Protein AF-A0A5R9PBM9-F1 (afdb_monomer_lite)

Radius of gyration: 15.04 Å; chains: 1; bounding box: 34×38×35 Å

Sequence (89 aa):
MEELRQAIGLVNQARQAHLEACAIAWAALKRADQSLADEILSRWSGEDVAAQWLCRAKGDDPSPADLVLAGRSDSVRDMILRAKHGFSG

Organism: NCBI:txid215690

Structure (mmCIF, N/CA/C/O backbone):
data_AF-A0A5R9PBM9-F1
#
_entry.id   AF-A0A5R9PBM9-F1
#
loop_
_atom_site.group_PDB
_atom_site.id
_atom_site.type_symbol
_atom_site.label_atom_id
_atom_site.label_alt_id
_atom_site.label_comp_id
_atom_site.label_asym_id
_atom_site.label_entity_id
_atom_site.label_seq_id
_atom_site.pdbx_PDB_ins_code
_atom_site.Cartn_x
_atom_site.Cartn_y
_atom_site.Cartn_z
_atom_site.occupancy
_atom_site.B_iso_or_equiv
_atom_site.auth_seq_id
_atom_site.auth_comp_id
_atom_site.auth_asym_id
_atom_site.auth_atom_id
_atom_site.pdbx_PDB_model_num
ATOM 1 N N . MET A 1 1 ? 22.025 17.065 19.912 1.00 83.62 1 MET A N 1
ATOM 2 C CA . MET A 1 1 ? 20.556 17.167 20.096 1.00 83.62 1 MET A CA 1
ATOM 3 C C . MET A 1 1 ? 19.869 17.855 18.923 1.00 83.62 1 MET A C 1
ATOM 5 O O . MET A 1 1 ? 18.834 17.361 18.496 1.00 83.62 1 MET A O 1
ATOM 9 N N . GLU A 1 2 ? 20.424 18.943 18.379 1.00 91.81 2 GLU A N 1
ATOM 10 C CA . GLU A 1 2 ? 19.828 19.648 17.230 1.00 91.81 2 GLU A CA 1
ATOM 11 C C . GLU A 1 2 ? 19.792 18.808 15.943 1.00 91.81 2 GLU A C 1
ATOM 13 O O . GLU A 1 2 ? 18.736 18.669 15.334 1.00 91.81 2 GLU A O 1
ATOM 18 N N . GLU A 1 3 ? 20.902 18.149 15.604 1.00 94.38 3 GLU A N 1
ATOM 19 C CA . GLU A 1 3 ? 21.006 17.245 14.448 1.00 94.38 3 GLU A CA 1
ATOM 20 C C . GLU A 1 3 ? 19.971 16.106 14.492 1.00 94.38 3 GLU A C 1
ATOM 22 O O . GLU A 1 3 ? 19.246 15.876 13.529 1.00 94.38 3 GLU A O 1
ATOM 27 N N . LEU A 1 4 ? 19.812 15.452 15.651 1.00 95.62 4 LEU A N 1
ATOM 28 C CA . LEU A 1 4 ? 18.804 14.402 15.843 1.00 95.62 4 LEU A CA 1
ATOM 29 C C . LEU A 1 4 ? 17.376 14.934 15.642 1.00 95.62 4 LEU A C 1
ATOM 31 O O . LEU A 1 4 ? 16.537 14.256 15.054 1.00 95.62 4 LEU A O 1
ATOM 35 N N . ARG A 1 5 ? 17.087 16.155 16.107 1.00 96.44 5 ARG A N 1
ATOM 36 C CA . ARG A 1 5 ? 15.769 16.779 15.936 1.00 96.44 5 ARG A CA 1
ATOM 37 C C . ARG A 1 5 ? 15.470 17.057 14.464 1.00 96.44 5 ARG A C 1
ATOM 39 O O . ARG A 1 5 ? 14.354 16.798 14.019 1.00 96.44 5 ARG A O 1
ATOM 46 N N . GLN A 1 6 ? 16.456 17.558 13.721 1.00 95.88 6 GLN A N 1
ATOM 47 C CA . GLN A 1 6 ? 16.336 17.778 12.279 1.00 95.88 6 GLN A CA 1
ATOM 48 C C . GLN A 1 6 ? 16.131 16.454 11.536 1.00 95.88 6 GLN A C 1
ATOM 50 O O . GLN A 1 6 ? 15.203 16.346 10.736 1.00 95.88 6 GLN A O 1
ATOM 55 N N . ALA A 1 7 ? 16.914 15.423 11.868 1.00 96.38 7 ALA A N 1
ATOM 56 C CA . ALA A 1 7 ? 16.778 14.093 11.280 1.00 96.38 7 ALA A CA 1
ATOM 57 C C . ALA A 1 7 ? 15.380 13.492 11.515 1.00 96.38 7 ALA A C 1
ATOM 59 O O . ALA A 1 7 ? 14.743 13.028 10.572 1.00 96.38 7 ALA A O 1
ATOM 60 N N . ILE A 1 8 ? 14.850 13.568 12.742 1.00 96.81 8 ILE A N 1
ATOM 61 C CA . ILE A 1 8 ? 13.480 13.119 13.053 1.00 96.81 8 ILE A CA 1
ATOM 62 C C . ILE A 1 8 ? 12.440 13.921 12.257 1.00 96.81 8 ILE A C 1
ATOM 64 O O . ILE A 1 8 ? 11.461 13.354 11.773 1.00 96.81 8 ILE A O 1
ATOM 68 N N . GLY A 1 9 ? 12.653 15.229 12.091 1.00 96.25 9 GLY A N 1
ATOM 69 C CA . GLY A 1 9 ? 11.798 16.078 11.261 1.00 96.25 9 GLY A CA 1
ATOM 70 C C . GLY A 1 9 ? 11.723 15.592 9.812 1.00 96.25 9 GLY A C 1
ATOM 71 O O . GLY A 1 9 ? 10.624 15.431 9.282 1.00 96.25 9 GLY A O 1
ATOM 72 N N . LEU A 1 10 ? 12.873 15.292 9.204 1.00 96.81 10 LEU A N 1
ATOM 73 C CA . LEU A 1 10 ? 12.951 14.759 7.840 1.00 96.81 10 LEU A CA 1
ATOM 74 C C . LEU A 1 10 ? 12.289 13.381 7.719 1.00 96.81 10 LEU A C 1
ATOM 76 O O . LEU A 1 10 ? 11.535 13.148 6.777 1.00 96.81 10 LEU A O 1
ATOM 80 N N . VAL A 1 11 ? 12.503 12.491 8.694 1.00 95.88 11 VAL A N 1
ATOM 81 C CA . VAL A 1 11 ? 11.856 11.167 8.727 1.00 95.88 11 VAL A CA 1
ATOM 82 C C . VAL A 1 11 ? 10.334 11.297 8.787 1.00 95.88 11 VAL A C 1
ATOM 84 O O . VAL A 1 11 ? 9.631 10.607 8.052 1.00 95.88 11 VAL A O 1
ATOM 87 N N . ASN A 1 12 ? 9.809 12.198 9.619 1.00 95.75 12 ASN A N 1
ATOM 88 C CA . ASN A 1 12 ? 8.366 12.414 9.722 1.00 95.75 12 ASN A CA 1
ATOM 89 C C . ASN A 1 12 ? 7.773 12.988 8.429 1.00 95.75 12 ASN A C 1
ATOM 91 O O . ASN A 1 12 ? 6.706 12.546 8.012 1.00 95.75 12 ASN A O 1
ATOM 95 N N . GLN A 1 13 ? 8.469 13.920 7.773 1.00 95.62 13 GLN A N 1
ATOM 96 C CA . GLN A 1 13 ? 8.041 14.459 6.478 1.00 95.62 13 GLN A CA 1
ATOM 97 C C . GLN A 1 13 ? 8.029 13.378 5.394 1.00 95.62 13 GLN A C 1
ATOM 99 O O . GLN A 1 13 ? 7.031 13.227 4.692 1.00 95.62 13 GLN A O 1
ATOM 104 N N . ALA A 1 14 ? 9.095 12.580 5.297 1.00 94.44 14 ALA A N 1
ATOM 105 C CA . ALA A 1 14 ? 9.172 11.476 4.344 1.00 94.44 14 ALA A CA 1
ATOM 106 C C . ALA A 1 14 ? 8.073 10.433 4.596 1.00 94.44 14 ALA A C 1
ATOM 108 O O . ALA A 1 14 ? 7.426 9.967 3.659 1.00 94.44 14 ALA A O 1
ATOM 109 N N . ARG A 1 15 ? 7.809 10.107 5.868 1.00 92.94 15 ARG A N 1
ATOM 110 C CA . ARG A 1 15 ? 6.720 9.204 6.252 1.00 92.94 15 ARG A CA 1
ATOM 111 C C . ARG A 1 15 ? 5.358 9.757 5.841 1.00 92.94 15 ARG A C 1
ATOM 113 O O . ARG A 1 15 ? 4.553 9.005 5.305 1.00 92.94 15 ARG A O 1
ATOM 120 N N . GLN A 1 16 ? 5.102 11.041 6.076 1.00 94.62 16 GLN A N 1
ATOM 121 C CA . GLN A 1 16 ? 3.836 11.672 5.710 1.00 94.62 16 GLN A CA 1
ATOM 122 C C . GLN A 1 16 ? 3.624 11.661 4.190 1.00 94.62 16 GLN A C 1
ATOM 124 O O . GLN A 1 16 ? 2.579 11.214 3.725 1.00 94.62 16 GLN A O 1
ATOM 129 N N . ALA A 1 17 ? 4.645 12.048 3.420 1.00 94.06 17 ALA A N 1
ATOM 130 C CA . ALA A 1 17 ? 4.594 12.005 1.960 1.00 94.06 17 ALA A CA 1
ATOM 131 C C . ALA A 1 17 ? 4.359 10.578 1.430 1.00 94.06 17 ALA A C 1
ATOM 133 O O . ALA A 1 17 ? 3.604 10.380 0.479 1.00 94.06 17 ALA A O 1
ATOM 134 N N . HIS A 1 18 ? 4.962 9.567 2.065 1.00 91.94 18 HIS A N 1
ATOM 135 C CA . HIS A 1 18 ? 4.723 8.166 1.719 1.00 91.94 18 HIS A CA 1
ATOM 136 C C . HIS A 1 18 ? 3.271 7.738 1.983 1.00 91.94 18 HIS A C 1
ATOM 138 O O . HIS A 1 18 ? 2.655 7.119 1.119 1.00 91.94 18 HIS A O 1
ATOM 144 N N . LEU A 1 19 ? 2.697 8.098 3.138 1.00 93.19 19 LEU A N 1
ATOM 145 C CA . LEU A 1 19 ? 1.294 7.799 3.454 1.00 93.19 19 LEU A CA 1
ATOM 146 C C . LEU A 1 19 ? 0.331 8.437 2.443 1.00 93.19 19 LEU A C 1
ATOM 148 O O . LEU A 1 19 ? -0.604 7.782 1.984 1.00 93.19 19 LEU A O 1
ATOM 152 N N . GLU A 1 20 ? 0.590 9.684 2.053 1.00 95.38 20 GLU A N 1
ATOM 153 C CA . GLU A 1 20 ? -0.196 10.390 1.037 1.00 95.38 20 GLU A CA 1
ATOM 154 C C . GLU A 1 20 ? -0.106 9.707 -0.331 1.00 95.38 20 GLU A C 1
ATOM 156 O O . GLU A 1 20 ? -1.132 9.470 -0.972 1.00 95.38 20 GLU A O 1
ATOM 161 N N . ALA A 1 21 ? 1.099 9.310 -0.754 1.00 93.62 21 ALA A N 1
ATOM 162 C CA . ALA A 1 21 ? 1.291 8.557 -1.991 1.00 93.62 21 ALA A CA 1
ATOM 163 C C . ALA A 1 21 ? 0.501 7.237 -1.983 1.00 93.62 21 ALA A C 1
ATOM 165 O O . ALA A 1 21 ? -0.122 6.876 -2.983 1.00 93.62 21 ALA A O 1
ATOM 166 N N . CYS A 1 22 ? 0.454 6.549 -0.842 1.00 94.69 22 CYS A N 1
ATOM 167 C CA . CYS A 1 22 ? -0.307 5.314 -0.697 1.00 94.69 22 CYS A CA 1
ATOM 168 C C . CYS A 1 22 ? -1.813 5.519 -0.744 1.00 94.69 22 CYS A C 1
ATOM 170 O O . CYS A 1 22 ? -2.511 4.735 -1.386 1.00 94.69 22 CYS A O 1
ATOM 172 N N . ALA A 1 23 ? -2.325 6.587 -0.134 1.00 95.44 23 ALA A N 1
ATOM 173 C CA . ALA A 1 23 ? -3.734 6.943 -0.249 1.00 95.44 23 ALA A CA 1
ATOM 174 C C . ALA A 1 23 ? -4.126 7.242 -1.710 1.00 95.44 23 ALA A C 1
ATOM 176 O O . ALA A 1 23 ? -5.191 6.822 -2.171 1.00 95.44 23 ALA A O 1
ATOM 177 N N . ILE A 1 24 ? -3.248 7.908 -2.471 1.00 95.69 24 ILE A N 1
ATOM 178 C CA . ILE A 1 24 ? -3.452 8.165 -3.905 1.00 95.69 24 ILE A CA 1
ATOM 179 C C . ILE A 1 24 ? -3.457 6.852 -4.699 1.00 95.69 24 ILE A C 1
ATOM 181 O O . ILE A 1 24 ? -4.370 6.628 -5.498 1.00 95.69 24 ILE A O 1
ATOM 185 N N . ALA A 1 25 ? -2.484 5.966 -4.460 1.00 94.69 25 ALA A N 1
ATOM 186 C CA . ALA A 1 25 ? -2.416 4.655 -5.107 1.00 94.69 25 ALA A CA 1
ATOM 187 C C . ALA A 1 25 ? -3.662 3.807 -4.805 1.00 94.69 25 ALA A C 1
ATOM 189 O O . ALA A 1 25 ? -4.235 3.197 -5.707 1.00 94.69 25 ALA A O 1
ATOM 190 N N . TRP A 1 26 ? -4.140 3.837 -3.560 1.00 96.19 26 TRP A N 1
ATOM 191 C CA . TRP A 1 26 ? -5.371 3.174 -3.143 1.00 96.19 26 TRP A CA 1
ATOM 192 C C . TRP A 1 26 ? -6.603 3.698 -3.888 1.00 96.19 26 TRP A C 1
ATOM 194 O O . TRP A 1 26 ? -7.408 2.925 -4.409 1.00 96.19 26 TRP A O 1
ATOM 204 N N . ALA A 1 27 ? -6.747 5.021 -3.986 1.00 96.12 27 ALA A N 1
ATOM 205 C CA . ALA A 1 27 ? -7.849 5.633 -4.720 1.00 96.12 27 ALA A CA 1
ATOM 206 C C . ALA A 1 27 ? -7.813 5.285 -6.218 1.00 96.12 27 ALA A C 1
ATOM 208 O O . ALA A 1 27 ? -8.866 5.071 -6.822 1.00 96.12 27 ALA A O 1
ATOM 209 N N . ALA A 1 28 ? -6.619 5.210 -6.814 1.00 94.81 28 ALA A N 1
ATOM 210 C CA . ALA A 1 28 ? -6.441 4.771 -8.194 1.00 94.81 28 ALA A CA 1
ATOM 211 C C . ALA A 1 28 ? -6.822 3.294 -8.371 1.00 94.81 28 ALA A C 1
ATOM 213 O O . ALA A 1 28 ? -7.562 2.975 -9.302 1.00 94.81 28 ALA A O 1
ATOM 214 N N . LEU A 1 29 ? -6.403 2.419 -7.448 1.00 94.88 29 LEU A N 1
ATOM 215 C CA . LEU A 1 29 ? -6.772 1.005 -7.462 1.00 94.88 29 LEU A CA 1
ATOM 216 C C . LEU A 1 29 ? -8.289 0.823 -7.410 1.00 94.88 29 LEU A C 1
ATOM 218 O O . LEU A 1 29 ? -8.828 0.142 -8.272 1.00 94.88 29 LEU A O 1
ATOM 222 N N . LYS A 1 30 ? -8.991 1.478 -6.475 1.00 95.88 30 LYS A N 1
ATOM 223 C CA . LYS A 1 30 ? -10.461 1.384 -6.374 1.00 95.88 30 LYS A CA 1
ATOM 224 C C . LYS A 1 30 ? -11.169 1.719 -7.691 1.00 95.88 30 LYS A C 1
ATOM 226 O O . LYS A 1 30 ? -12.160 1.091 -8.043 1.00 95.88 30 LYS A O 1
ATOM 231 N N . ARG A 1 31 ? -10.656 2.706 -8.433 1.00 94.56 31 ARG A N 1
ATOM 232 C CA . ARG A 1 31 ? -11.219 3.110 -9.733 1.00 94.56 31 ARG A CA 1
ATOM 233 C C . ARG A 1 31 ? -10.909 2.116 -10.850 1.00 94.56 31 ARG A C 1
ATOM 235 O O . ARG A 1 31 ? -11.718 1.986 -11.762 1.00 94.56 31 ARG A O 1
ATOM 242 N N . ALA A 1 32 ? -9.741 1.482 -10.808 1.00 92.75 32 ALA A N 1
ATOM 243 C CA . ALA A 1 32 ? -9.292 0.553 -11.839 1.00 92.75 32 ALA A CA 1
ATOM 244 C C . ALA A 1 32 ? -9.839 -0.870 -11.630 1.00 92.75 32 ALA A C 1
ATOM 246 O O . ALA A 1 32 ? -10.237 -1.518 -12.593 1.00 92.75 32 ALA A O 1
ATOM 247 N N . ASP A 1 33 ? -9.872 -1.341 -10.383 1.00 94.06 33 ASP A N 1
ATOM 248 C CA . ASP A 1 33 ? -10.288 -2.685 -9.985 1.00 94.06 33 ASP A CA 1
ATOM 249 C C . ASP A 1 33 ? -10.885 -2.657 -8.565 1.00 94.06 33 ASP A C 1
ATOM 251 O O . ASP A 1 33 ? -10.211 -2.884 -7.554 1.00 94.06 33 ASP A O 1
ATOM 255 N N . GLN A 1 34 ? -12.185 -2.358 -8.490 1.00 94.69 34 GLN A N 1
ATOM 256 C CA . GLN A 1 34 ? -12.926 -2.320 -7.227 1.00 94.69 34 GLN A CA 1
ATOM 257 C C . GLN A 1 34 ? -12.960 -3.694 -6.538 1.00 94.69 34 GLN A C 1
ATOM 259 O O . GLN A 1 34 ? -12.889 -3.753 -5.314 1.00 94.69 34 GLN A O 1
ATOM 264 N N . SER A 1 35 ? -13.006 -4.795 -7.300 1.00 94.44 35 SER A N 1
ATOM 265 C CA . SER A 1 35 ? -13.038 -6.150 -6.730 1.00 94.44 35 SER A CA 1
ATOM 266 C C . SER A 1 35 ? -11.762 -6.447 -5.952 1.00 94.44 35 SER A C 1
ATOM 268 O O . SER A 1 35 ? -11.828 -6.943 -4.829 1.00 94.44 35 SER A O 1
ATOM 270 N N . LEU A 1 36 ? -10.598 -6.127 -6.525 1.00 93.44 36 LEU A N 1
ATOM 271 C CA . LEU A 1 36 ? -9.325 -6.324 -5.838 1.00 93.44 36 LEU A CA 1
ATOM 272 C C . LEU A 1 36 ? -9.218 -5.432 -4.596 1.00 93.44 36 LEU A C 1
ATOM 274 O O . LEU A 1 36 ? -8.732 -5.878 -3.557 1.00 93.44 36 LEU A O 1
ATOM 278 N N . ALA A 1 37 ? -9.695 -4.189 -4.678 1.00 94.50 37 ALA A N 1
ATOM 279 C CA . ALA A 1 37 ? -9.728 -3.296 -3.525 1.00 94.50 37 ALA A CA 1
ATOM 280 C C . ALA A 1 37 ? -10.610 -3.852 -2.391 1.00 94.50 37 ALA A C 1
ATOM 282 O O . ALA A 1 37 ? -10.186 -3.867 -1.235 1.00 94.50 37 ALA A O 1
ATOM 283 N N . ASP A 1 38 ? -11.794 -4.377 -2.701 1.00 93.75 38 ASP A N 1
ATOM 284 C CA . ASP A 1 38 ? -12.674 -4.989 -1.701 1.00 93.75 38 ASP A CA 1
ATOM 285 C C . ASP A 1 38 ? -12.027 -6.226 -1.055 1.00 93.75 38 ASP A C 1
ATOM 287 O O . ASP A 1 38 ? -12.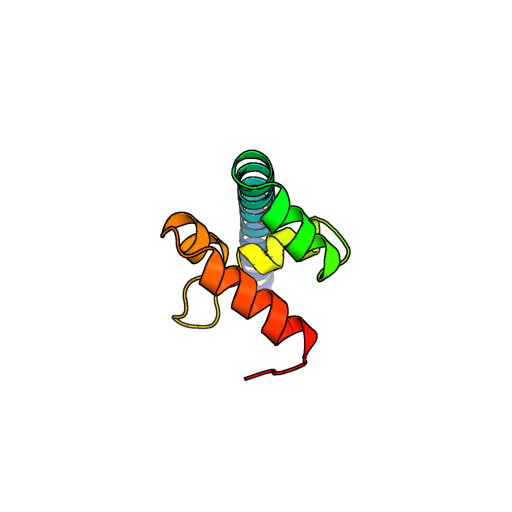108 -6.415 0.162 1.00 93.75 38 ASP A O 1
ATOM 291 N N . GLU A 1 39 ? -11.310 -7.039 -1.834 1.00 93.06 39 GLU A N 1
ATOM 292 C CA . GLU A 1 39 ? -10.560 -8.188 -1.315 1.00 93.06 39 GLU A CA 1
ATOM 293 C C . GLU A 1 39 ? -9.450 -7.766 -0.347 1.00 93.06 39 GLU A C 1
ATOM 295 O O . GLU A 1 39 ? -9.311 -8.358 0.729 1.00 93.06 39 GLU A O 1
ATOM 300 N N . ILE A 1 40 ? -8.698 -6.713 -0.673 1.00 92.38 40 ILE A N 1
ATOM 301 C CA . ILE A 1 40 ? -7.677 -6.156 0.223 1.00 92.38 40 ILE A CA 1
ATOM 302 C C . ILE A 1 40 ? -8.343 -5.606 1.494 1.00 92.38 40 ILE A C 1
ATOM 304 O O . ILE A 1 40 ? -7.924 -5.950 2.601 1.00 92.38 40 ILE A O 1
ATOM 308 N N . LEU A 1 41 ? -9.413 -4.815 1.377 1.00 92.31 41 LEU A N 1
ATOM 309 C CA . LEU A 1 41 ? -10.132 -4.269 2.537 1.00 92.31 41 LEU A CA 1
ATOM 310 C C . LEU A 1 41 ? -10.704 -5.352 3.448 1.00 92.31 41 LEU A C 1
ATOM 312 O O . LEU A 1 41 ? -10.702 -5.193 4.668 1.00 92.31 41 LEU A O 1
ATOM 316 N N . SER A 1 42 ? -11.152 -6.471 2.877 1.00 90.81 42 SER A N 1
ATOM 317 C CA . SER A 1 42 ? -11.641 -7.605 3.663 1.00 90.81 42 SER A CA 1
ATOM 318 C C . SER A 1 42 ? -10.559 -8.194 4.578 1.00 90.81 42 SER A C 1
ATOM 320 O O . SER A 1 42 ? -10.871 -8.790 5.611 1.00 90.81 42 SER A O 1
ATOM 322 N N . ARG A 1 43 ? -9.278 -8.023 4.215 1.00 87.06 43 ARG A N 1
ATOM 323 C CA . ARG A 1 43 ? -8.130 -8.557 4.953 1.00 87.06 43 ARG A CA 1
ATOM 324 C C . ARG A 1 43 ? -7.486 -7.544 5.892 1.00 87.06 43 ARG A C 1
ATOM 326 O O . ARG A 1 43 ? -7.046 -7.940 6.977 1.00 87.06 43 ARG A O 1
ATOM 333 N N . TRP A 1 44 ? -7.391 -6.284 5.485 1.00 85.25 44 TRP A N 1
ATOM 334 C CA . TRP A 1 44 ? -6.837 -5.197 6.286 1.00 85.25 44 TRP A CA 1
ATOM 335 C C . TRP A 1 44 ? -7.952 -4.207 6.598 1.00 85.25 44 TRP A C 1
ATOM 337 O O . TRP A 1 44 ? -8.317 -3.384 5.765 1.00 85.25 44 TRP A O 1
ATOM 347 N N . SER A 1 45 ? -8.506 -4.315 7.809 1.00 81.88 45 SER A N 1
ATOM 348 C CA . SER A 1 45 ? -9.606 -3.470 8.269 1.00 81.88 45 SER A CA 1
ATOM 349 C C . SER A 1 45 ? -9.184 -1.999 8.321 1.00 81.88 45 SER A C 1
ATOM 351 O O . SER A 1 45 ? -8.539 -1.566 9.275 1.00 81.88 45 SER A O 1
ATOM 353 N N . GLY A 1 46 ? -9.575 -1.240 7.299 1.00 89.50 46 GLY A N 1
ATOM 354 C CA . GLY A 1 46 ? -9.356 0.201 7.194 1.00 89.50 46 GLY A CA 1
ATOM 355 C C . GLY A 1 46 ? -8.561 0.584 5.950 1.00 89.50 46 GLY A C 1
ATOM 356 O O . GLY A 1 46 ? -7.523 -0.010 5.651 1.00 89.50 46 GLY A O 1
ATOM 357 N N . GLU A 1 47 ? -9.037 1.615 5.249 1.00 93.00 47 GLU A N 1
ATOM 358 C CA . GLU A 1 47 ? -8.426 2.079 3.998 1.00 93.00 47 GLU A CA 1
ATOM 359 C C . GLU A 1 47 ? -6.956 2.469 4.181 1.00 93.00 47 GLU A C 1
ATOM 361 O O . GLU A 1 47 ? -6.133 2.125 3.340 1.00 93.00 47 GLU A O 1
ATOM 366 N N . ASP A 1 48 ? -6.593 3.091 5.305 1.00 91.94 48 ASP A N 1
ATOM 367 C CA . ASP A 1 48 ? -5.208 3.493 5.576 1.00 91.94 48 ASP A CA 1
ATOM 368 C C . ASP A 1 48 ? -4.254 2.299 5.679 1.00 91.94 48 ASP A C 1
ATOM 370 O O . ASP A 1 48 ? -3.102 2.365 5.245 1.00 91.94 48 ASP A O 1
ATOM 374 N N . VAL A 1 49 ? -4.714 1.193 6.270 1.00 91.88 49 VAL A N 1
ATOM 375 C CA . VAL A 1 49 ? -3.904 -0.021 6.432 1.00 91.88 49 VAL A CA 1
ATOM 376 C C . VAL A 1 49 ? -3.803 -0.759 5.100 1.00 91.88 49 VAL A C 1
ATOM 378 O O . VAL A 1 49 ? -2.720 -1.219 4.738 1.00 91.88 49 VAL A O 1
ATOM 381 N N . ALA A 1 50 ? -4.904 -0.825 4.349 1.00 93.44 50 ALA A N 1
ATOM 382 C CA . ALA A 1 50 ? -4.939 -1.386 3.003 1.00 93.44 50 ALA A CA 1
ATOM 383 C C . ALA A 1 50 ? -4.018 -0.617 2.038 1.00 93.44 50 ALA A C 1
ATOM 385 O O . ALA A 1 50 ? -3.219 -1.228 1.329 1.00 93.44 50 ALA A O 1
ATOM 386 N N . ALA A 1 51 ? -4.061 0.717 2.070 1.00 95.31 51 ALA A N 1
ATOM 387 C CA . ALA A 1 51 ? -3.210 1.594 1.272 1.00 95.31 51 ALA A CA 1
ATOM 388 C C . ALA A 1 51 ? -1.723 1.403 1.600 1.00 95.31 51 ALA A C 1
ATOM 390 O O . ALA A 1 51 ? -0.894 1.245 0.705 1.00 95.31 51 ALA A O 1
ATOM 391 N N . GLN A 1 52 ? -1.373 1.362 2.888 1.00 93.50 52 GLN A N 1
ATOM 392 C CA . GLN A 1 52 ? 0.005 1.105 3.312 1.00 93.50 52 GLN A CA 1
ATOM 393 C C . GLN A 1 52 ? 0.485 -0.289 2.905 1.00 93.50 52 GLN A C 1
ATOM 395 O O . GLN A 1 52 ? 1.628 -0.438 2.479 1.00 93.50 52 GLN A O 1
ATOM 400 N N . TRP A 1 53 ? -0.367 -1.313 3.014 1.00 93.00 53 TRP A N 1
ATOM 401 C CA . TRP A 1 53 ? -0.031 -2.656 2.545 1.00 93.00 53 TRP A CA 1
ATOM 402 C C . TRP A 1 53 ? 0.201 -2.682 1.032 1.00 93.00 53 TRP A C 1
ATOM 404 O O . TRP A 1 53 ? 1.186 -3.269 0.589 1.00 93.00 53 TRP A O 1
ATOM 414 N N . LEU A 1 54 ? -0.644 -1.994 0.258 1.00 94.19 54 LEU A N 1
ATOM 415 C CA . LEU A 1 54 ? -0.528 -1.895 -1.196 1.00 94.19 54 LEU A CA 1
ATOM 416 C C . LEU A 1 54 ? 0.838 -1.327 -1.627 1.00 94.19 54 LEU A C 1
ATOM 418 O O . LEU A 1 54 ? 1.428 -1.807 -2.588 1.00 94.19 54 LEU A O 1
ATOM 422 N N . CYS A 1 55 ? 1.368 -0.349 -0.893 1.00 93.88 55 CYS A N 1
ATOM 423 C CA . CYS A 1 55 ? 2.686 0.242 -1.143 1.00 93.88 55 CYS A CA 1
ATOM 424 C C . CYS A 1 55 ? 3.872 -0.533 -0.570 1.00 93.88 55 CYS A C 1
ATOM 426 O O . CYS A 1 55 ? 5.025 -0.158 -0.795 1.00 93.88 55 CYS A O 1
ATOM 428 N N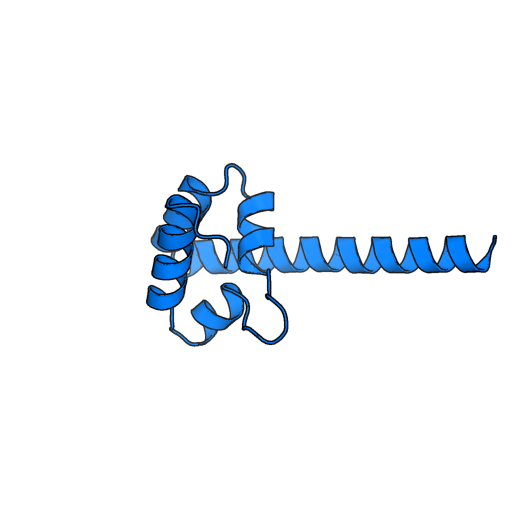 . ARG A 1 56 ? 3.630 -1.543 0.265 1.00 90.44 56 ARG A N 1
ATOM 429 C CA . ARG A 1 56 ? 4.696 -2.151 1.052 1.00 90.44 56 ARG A CA 1
ATOM 430 C C . ARG A 1 56 ? 5.571 -3.035 0.166 1.00 90.44 56 ARG A C 1
ATOM 432 O O . ARG A 1 56 ? 5.192 -4.157 -0.155 1.00 90.44 56 ARG A O 1
ATOM 439 N N . ALA A 1 57 ? 6.769 -2.556 -0.149 1.00 85.00 57 ALA A N 1
ATOM 440 C CA . ALA A 1 57 ? 7.852 -3.386 -0.667 1.00 85.00 57 ALA A CA 1
ATOM 441 C C . ALA A 1 57 ? 8.499 -4.204 0.468 1.00 85.00 57 ALA A C 1
ATOM 443 O O . ALA A 1 57 ? 8.524 -3.774 1.631 1.00 85.00 57 ALA A O 1
ATOM 444 N N . LYS A 1 58 ? 9.029 -5.388 0.146 1.00 80.62 58 LYS A N 1
ATOM 445 C CA . LYS A 1 58 ? 9.783 -6.226 1.091 1.00 80.62 58 LYS A CA 1
ATOM 446 C C . LYS A 1 58 ? 11.201 -6.429 0.556 1.00 80.62 58 LYS A C 1
ATOM 448 O O . LYS A 1 58 ? 11.451 -7.337 -0.223 1.00 80.62 58 LYS A O 1
ATOM 453 N N . GLY A 1 59 ? 12.137 -5.591 1.002 1.00 82.06 59 GLY A N 1
ATOM 454 C CA . GLY A 1 59 ? 13.499 -5.604 0.461 1.00 82.06 59 GLY A CA 1
ATOM 455 C C . GLY A 1 59 ? 13.487 -5.192 -1.010 1.00 82.06 59 GLY A C 1
ATOM 456 O O . GLY A 1 59 ? 12.945 -4.137 -1.326 1.00 82.06 59 GLY A O 1
ATOM 457 N N . ASP A 1 60 ? 14.039 -6.042 -1.874 1.00 82.38 60 AS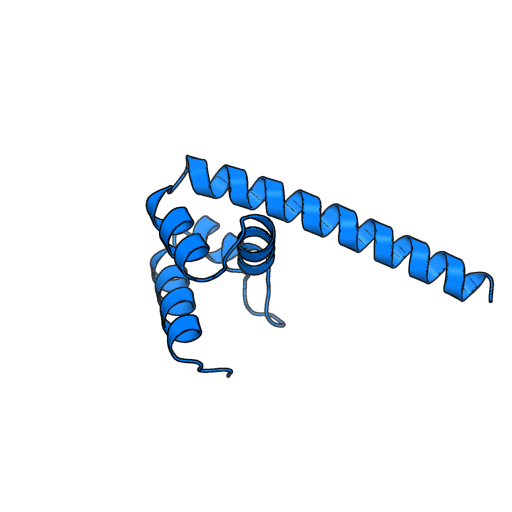P A N 1
ATOM 458 C CA . ASP A 1 60 ? 14.054 -5.842 -3.329 1.00 82.38 60 ASP A CA 1
ATOM 459 C C . ASP A 1 60 ? 12.775 -6.342 -4.030 1.00 82.38 60 ASP A C 1
ATOM 461 O O . ASP A 1 60 ? 12.623 -6.162 -5.240 1.00 82.38 60 ASP A O 1
ATOM 465 N N . ASP A 1 61 ? 11.844 -6.969 -3.297 1.00 85.44 61 ASP A N 1
ATOM 466 C CA . ASP A 1 61 ? 10.588 -7.433 -3.883 1.00 85.44 61 ASP A CA 1
ATOM 467 C C . ASP A 1 61 ? 9.656 -6.251 -4.207 1.00 85.44 61 ASP A C 1
ATOM 469 O O . ASP A 1 61 ? 9.474 -5.360 -3.363 1.00 85.44 61 ASP A O 1
ATOM 473 N N . PRO A 1 62 ? 9.003 -6.264 -5.387 1.00 89.31 62 PRO A N 1
ATOM 474 C CA . PRO A 1 62 ? 8.063 -5.222 -5.785 1.00 89.31 62 PRO A CA 1
ATOM 475 C C . PRO A 1 62 ? 6.896 -5.124 -4.802 1.00 89.31 62 PRO A C 1
ATOM 477 O O . PRO A 1 62 ? 6.433 -6.128 -4.249 1.00 89.31 62 PRO A O 1
ATOM 480 N N . SER A 1 63 ? 6.380 -3.910 -4.615 1.00 92.62 63 SER A N 1
ATOM 481 C CA . SER A 1 63 ? 5.168 -3.717 -3.827 1.00 92.62 63 SER A CA 1
ATOM 482 C C . SER A 1 63 ? 3.949 -4.315 -4.546 1.00 92.62 63 SER A C 1
ATOM 484 O O . SER A 1 63 ? 3.956 -4.476 -5.773 1.00 92.62 63 SER A O 1
ATOM 486 N N . PRO A 1 64 ? 2.854 -4.614 -3.826 1.00 93.56 64 PRO A N 1
ATOM 487 C CA . PRO A 1 64 ? 1.595 -4.975 -4.469 1.00 93.56 64 PRO A CA 1
ATOM 488 C C . PRO A 1 64 ? 1.132 -3.952 -5.522 1.00 93.56 64 PRO A C 1
ATOM 490 O O . PRO A 1 64 ? 0.615 -4.357 -6.560 1.00 93.56 64 PRO A O 1
ATOM 493 N N . ALA A 1 65 ? 1.362 -2.651 -5.310 1.00 93.06 65 ALA A N 1
ATOM 494 C CA . ALA A 1 65 ? 1.071 -1.606 -6.294 1.00 93.06 65 ALA A CA 1
ATOM 495 C C . ALA A 1 65 ? 1.848 -1.813 -7.605 1.00 93.06 65 ALA A C 1
ATOM 497 O O . ALA A 1 65 ? 1.260 -1.751 -8.685 1.00 93.06 65 ALA A O 1
ATOM 498 N N . ASP A 1 66 ? 3.145 -2.117 -7.513 1.00 92.50 66 ASP A N 1
ATOM 499 C CA . ASP A 1 66 ? 3.995 -2.379 -8.681 1.00 92.50 66 ASP A CA 1
ATOM 500 C C . ASP A 1 66 ? 3.522 -3.621 -9.448 1.00 92.50 66 ASP A C 1
ATOM 502 O O . ASP A 1 66 ? 3.515 -3.644 -10.679 1.00 92.50 66 ASP A O 1
ATOM 506 N N . LEU A 1 67 ? 3.070 -4.652 -8.727 1.00 92.88 67 LEU A N 1
ATOM 507 C CA . LEU A 1 67 ? 2.511 -5.858 -9.334 1.00 92.88 67 LEU A CA 1
ATOM 508 C C . LEU A 1 67 ? 1.201 -5.577 -10.077 1.00 92.88 67 LEU A C 1
ATOM 510 O O . LEU A 1 67 ? 1.026 -6.083 -11.185 1.00 92.88 67 LEU A O 1
ATOM 514 N N . VAL A 1 68 ? 0.305 -4.756 -9.515 1.00 92.25 68 VAL A N 1
ATOM 515 C CA . VAL A 1 68 ? -0.920 -4.330 -10.217 1.00 92.25 68 VAL A CA 1
ATOM 516 C C . VAL A 1 68 ? -0.568 -3.548 -11.483 1.00 92.25 68 VAL A C 1
ATOM 518 O O . VAL A 1 68 ? -1.117 -3.838 -12.545 1.00 92.25 68 VAL A O 1
ATOM 521 N N . LEU A 1 69 ? 0.384 -2.611 -11.410 1.00 91.12 69 LEU A N 1
ATOM 522 C CA . LEU A 1 69 ? 0.843 -1.845 -12.577 1.00 91.12 69 LEU A CA 1
ATOM 523 C C . LEU A 1 69 ? 1.445 -2.739 -13.670 1.00 91.12 69 LEU A C 1
ATOM 525 O O . LEU A 1 69 ? 1.255 -2.476 -14.855 1.00 91.12 69 LEU A O 1
ATOM 529 N N . ALA A 1 70 ? 2.121 -3.821 -13.284 1.00 92.06 70 ALA A N 1
ATOM 530 C CA . ALA A 1 70 ? 2.654 -4.822 -14.204 1.00 92.06 70 ALA A CA 1
ATOM 531 C C . ALA A 1 70 ? 1.592 -5.803 -14.749 1.00 92.06 70 ALA A C 1
ATOM 533 O O . ALA A 1 70 ? 1.947 -6.768 -15.427 1.00 92.06 70 ALA A O 1
ATOM 534 N N . GLY A 1 71 ? 0.304 -5.609 -14.436 1.00 92.00 71 GLY A N 1
ATOM 535 C CA . GLY A 1 71 ? -0.784 -6.502 -14.850 1.00 92.00 71 GLY A CA 1
ATOM 536 C C . GLY A 1 71 ? -0.786 -7.853 -14.127 1.00 92.00 71 GLY A C 1
ATOM 537 O O . GLY A 1 71 ? -1.405 -8.806 -14.592 1.00 92.00 71 GLY A O 1
ATOM 538 N N . ARG A 1 72 ? -0.090 -7.963 -12.990 1.00 92.38 72 ARG A N 1
ATOM 539 C CA . ARG A 1 72 ? 0.067 -9.196 -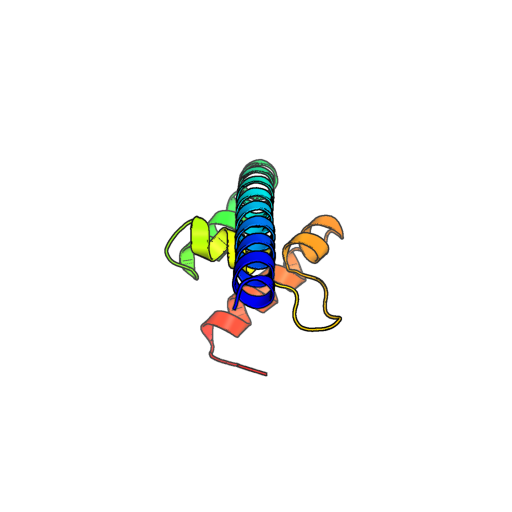12.203 1.00 92.38 72 ARG A CA 1
ATOM 540 C C . ARG A 1 72 ? -0.889 -9.246 -11.010 1.00 92.38 72 ARG A C 1
ATOM 542 O O . ARG A 1 72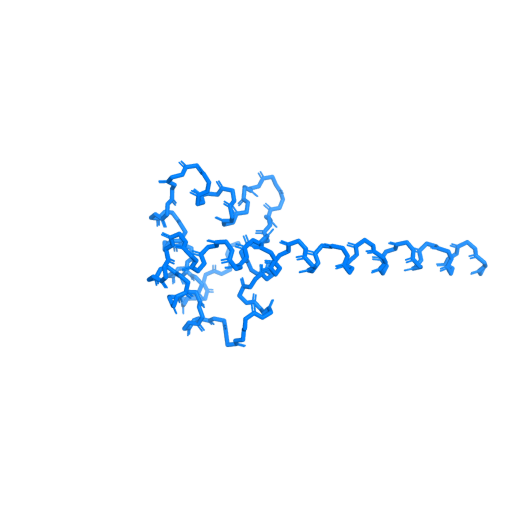 ? -0.495 -9.639 -9.910 1.00 92.38 72 ARG A O 1
ATOM 549 N N . SER A 1 73 ? -2.151 -8.875 -11.218 1.00 90.81 73 SER A N 1
ATOM 550 C CA . SER A 1 73 ? -3.173 -8.849 -10.161 1.00 90.81 73 SER A CA 1
ATOM 551 C C . SER A 1 73 ? -3.387 -10.214 -9.493 1.00 90.81 73 SER A C 1
ATOM 553 O O . SER A 1 73 ? -3.627 -10.268 -8.290 1.00 90.81 73 SER A O 1
ATOM 555 N N . ASP A 1 74 ? -3.206 -11.324 -10.217 1.00 91.56 74 ASP A N 1
ATOM 556 C CA . ASP A 1 74 ? -3.270 -12.674 -9.635 1.00 91.56 74 ASP A CA 1
ATOM 557 C C . ASP A 1 74 ? -2.178 -12.905 -8.583 1.00 91.56 74 ASP A C 1
ATOM 559 O O . ASP A 1 74 ? -2.441 -13.452 -7.515 1.00 91.56 74 ASP A O 1
ATOM 563 N N . SER A 1 75 ? -0.961 -12.395 -8.819 1.00 91.69 75 SER A N 1
ATOM 564 C CA . SER A 1 75 ? 0.118 -12.458 -7.822 1.00 91.69 75 SER A CA 1
ATOM 565 C C . SER A 1 75 ? -0.242 -11.672 -6.556 1.00 91.69 75 SER A C 1
ATOM 567 O O . SER A 1 75 ? 0.113 -12.087 -5.453 1.00 91.69 75 SER A O 1
ATOM 569 N N . VAL A 1 76 ? -0.973 -10.562 -6.693 1.00 92.19 76 VAL A N 1
ATOM 570 C CA . VAL A 1 76 ? -1.476 -9.783 -5.552 1.00 92.19 76 VAL A CA 1
ATOM 571 C C . VAL A 1 76 ? -2.551 -10.565 -4.802 1.00 92.19 76 VAL A C 1
ATOM 573 O O . VAL A 1 76 ? -2.478 -10.661 -3.578 1.00 92.19 76 VAL A O 1
ATOM 576 N N . ARG A 1 77 ? -3.491 -11.209 -5.503 1.00 91.69 77 ARG A N 1
ATOM 577 C CA . ARG A 1 77 ? -4.494 -12.099 -4.891 1.00 91.69 77 ARG A CA 1
ATOM 578 C C . ARG A 1 77 ? -3.837 -13.240 -4.108 1.00 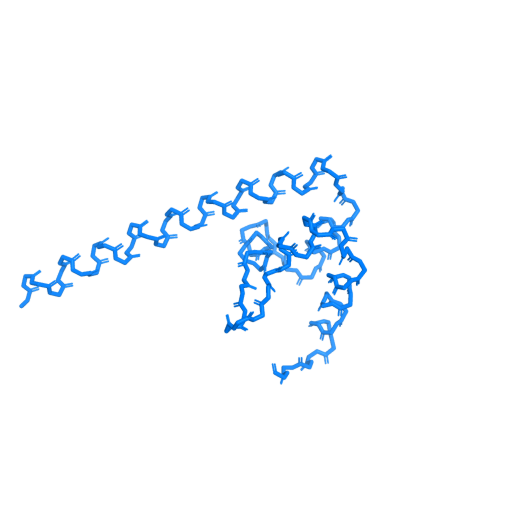91.69 77 ARG A C 1
ATOM 580 O O . ARG A 1 77 ? -4.197 -13.470 -2.953 1.00 91.69 77 ARG A O 1
ATOM 587 N N . ASP A 1 78 ? -2.795 -13.866 -4.652 1.00 91.19 78 ASP A N 1
ATOM 588 C CA . ASP A 1 78 ? -2.010 -14.881 -3.938 1.00 91.19 78 ASP A CA 1
ATOM 589 C C . ASP A 1 78 ? -1.330 -14.324 -2.678 1.00 91.19 78 ASP A C 1
ATOM 591 O O . ASP A 1 78 ? -1.220 -15.012 -1.658 1.00 91.19 78 ASP A O 1
ATOM 595 N N . MET A 1 79 ? -0.865 -13.071 -2.704 1.00 90.25 79 MET A N 1
ATOM 596 C CA . MET A 1 79 ? -0.333 -12.407 -1.508 1.00 90.25 79 MET A CA 1
ATOM 597 C C . MET A 1 79 ? -1.420 -12.185 -0.449 1.00 90.25 79 MET A C 1
ATOM 599 O O . MET A 1 79 ? -1.168 -12.451 0.728 1.00 90.25 79 MET A O 1
ATOM 603 N N . ILE A 1 80 ? -2.625 -11.763 -0.847 1.00 90.31 80 ILE A N 1
ATOM 604 C CA . ILE A 1 80 ? -3.779 -11.601 0.056 1.00 90.31 80 ILE A CA 1
ATOM 605 C C . ILE A 1 80 ? -4.130 -12.944 0.712 1.00 90.31 80 ILE A C 1
ATOM 607 O O . ILE A 1 80 ? -4.292 -13.024 1.934 1.00 90.31 80 ILE A O 1
ATOM 611 N N . LEU A 1 81 ? -4.174 -14.022 -0.077 1.00 88.31 81 LEU A N 1
ATOM 612 C CA . LEU A 1 81 ? -4.438 -15.375 0.414 1.00 88.31 81 LEU A CA 1
ATOM 613 C C . LEU A 1 81 ? -3.351 -15.855 1.383 1.00 88.31 81 LEU A C 1
ATOM 615 O O . LEU A 1 81 ? -3.664 -16.314 2.481 1.00 88.31 81 LEU A O 1
ATOM 619 N N . ARG A 1 82 ? -2.065 -15.695 1.049 1.00 85.06 82 ARG A N 1
ATOM 620 C CA . ARG A 1 82 ? -0.962 -16.071 1.955 1.00 85.06 82 ARG A CA 1
ATOM 621 C C . ARG A 1 82 ? -0.994 -15.284 3.263 1.00 85.06 82 ARG A C 1
ATOM 623 O O . ARG A 1 82 ? -0.782 -15.861 4.331 1.00 85.06 82 ARG A O 1
ATOM 630 N N . ALA A 1 83 ? -1.359 -14.003 3.205 1.00 80.31 83 ALA A N 1
ATOM 631 C CA . ALA A 1 83 ? -1.561 -13.183 4.393 1.00 80.31 83 ALA A CA 1
ATOM 632 C C . ALA A 1 83 ? -2.736 -13.672 5.261 1.00 80.31 83 ALA A C 1
ATOM 634 O O . ALA A 1 83 ? -2.724 -13.458 6.474 1.00 80.31 83 ALA A O 1
ATOM 635 N N . LYS A 1 84 ? -3.758 -14.327 4.689 1.00 68.12 84 LYS A N 1
ATOM 636 C CA . LYS A 1 84 ? -4.875 -14.949 5.429 1.00 68.12 84 LYS A CA 1
ATOM 637 C C . LYS A 1 84 ? -4.440 -16.190 6.218 1.00 68.12 84 LYS A C 1
ATOM 639 O O . LYS A 1 84 ? -4.993 -16.448 7.282 1.00 68.12 84 LYS A O 1
ATOM 644 N N . HIS A 1 85 ? -3.437 -16.921 5.734 1.00 61.53 85 HIS A N 1
ATOM 645 C CA . HIS A 1 85 ? -2.977 -18.181 6.331 1.00 61.53 85 HIS A CA 1
ATOM 646 C C . HIS A 1 85 ? -1.795 -18.039 7.307 1.00 61.53 85 HIS A C 1
ATOM 648 O O . HIS A 1 85 ? -1.316 -19.043 7.823 1.00 61.53 85 HIS A O 1
ATOM 654 N N . GLY A 1 86 ? -1.335 -16.815 7.598 1.00 53.16 86 GLY A N 1
ATOM 655 C CA . GLY A 1 86 ? -0.287 -16.575 8.600 1.00 53.16 86 GLY A CA 1
ATOM 656 C C . GLY A 1 86 ? 1.120 -17.012 8.180 1.00 53.16 86 GLY A C 1
ATOM 657 O O . GLY A 1 86 ? 1.998 -17.125 9.033 1.00 53.16 86 GLY A O 1
ATOM 658 N N . PHE A 1 87 ? 1.365 -17.237 6.886 1.00 46.78 87 PHE A N 1
ATOM 659 C CA . PHE A 1 87 ? 2.707 -17.534 6.386 1.00 46.78 87 PHE A CA 1
ATOM 660 C C . PHE A 1 87 ? 3.539 -16.250 6.309 1.00 46.78 87 PHE A C 1
ATOM 662 O O . PHE A 1 87 ? 3.625 -15.594 5.273 1.00 46.78 87 PHE A O 1
ATOM 669 N N . SER A 1 88 ? 4.150 -15.897 7.437 1.00 42.22 88 SER A N 1
ATOM 670 C CA . SER A 1 88 ? 5.272 -14.963 7.498 1.00 42.22 88 SER A CA 1
ATOM 671 C C . SER A 1 88 ? 6.540 -15.705 7.066 1.00 42.22 88 SER A C 1
ATOM 673 O O . SER A 1 88 ? 7.234 -16.284 7.898 1.00 42.22 88 SER A O 1
ATOM 675 N N . GLY A 1 89 ? 6.802 -15.749 5.760 1.00 39.06 89 GLY A N 1
ATOM 676 C CA . GLY A 1 89 ? 8.172 -15.878 5.244 1.00 39.06 89 GLY A CA 1
ATOM 677 C C . GLY A 1 89 ? 8.802 -14.502 5.136 1.00 39.06 89 GLY A C 1
ATOM 678 O O . GLY A 1 89 ? 8.034 -13.515 5.047 1.00 39.06 89 GLY A O 1
#

pLDDT: mean 89.42, std 11.12, range [39.06, 96.81]

Secondary structure (DSSP, 8-state):
-HHHHHHHHHHHHHHHHHHHHHHHHHHHHHHH-HHHHHHHHHHSSSHHHHHHHHT--BTTBPPHHHHHHTT-HHHHHHHHHHHHTT---

Foldseek 3Di:
DVVVVVVVVVVVVVVVVLLVVLLVLLVVCCVVPVPLSVLLCVQQPDSSRSSCQQCDDDVPRHGVSVCVVVVNSVVVVVVSVCSVVPPPD